Protein AF-A0A943JZQ9-F1 (afdb_monomer_lite)

Sequence (70 aa):
MFNEQQLLDELYIAQNNIIEEQNFIEILKVYCENTLEKSAELNKIYPFISMIDKSHKNILAKINDIISII

Secondary structure (DSSP, 8-state):
---HHHHHHHHHHHHHHHHHHHHHHHHHHHHHHH-SS--HHHHHHHHHHHHHHHHHHHHHHHHHHHHTT-

Foldseek 3Di:
DPDPVVVLVVLVVVLVVLVVVLVVLVVLLCCCVPPPDVDPVSVVCNVVSVVSNVVSVVVNVVSVVVNVVD

Radius of gyration: 16.24 Å; chains: 1; bounding box: 34×17×49 Å

Structure (mmCIF, N/CA/C/O backbone):
data_AF-A0A943JZQ9-F1
#
_entry.id   AF-A0A943JZQ9-F1
#
loop_
_atom_site.group_PDB
_atom_site.id
_atom_site.type_symbol
_atom_site.label_atom_id
_atom_site.label_alt_id
_atom_site.label_comp_id
_atom_site.label_asym_id
_atom_site.label_entity_id
_atom_site.label_seq_id
_atom_site.pdbx_PDB_ins_code
_atom_site.Cartn_x
_atom_site.Cartn_y
_atom_site.Cartn_z
_atom_site.occupancy
_atom_site.B_iso_or_equiv
_atom_site.auth_seq_id
_atom_site.auth_comp_id
_atom_site.auth_asym_id
_atom_site.auth_atom_id
_atom_site.pdbx_PDB_model_num
ATOM 1 N N . MET A 1 1 ? 15.438 11.835 -25.447 1.00 58.41 1 MET A N 1
ATOM 2 C CA . MET A 1 1 ? 15.110 10.411 -25.243 1.00 58.41 1 MET A CA 1
ATOM 3 C C . MET A 1 1 ? 15.004 10.202 -23.749 1.00 58.41 1 MET A C 1
ATOM 5 O O . MET A 1 1 ? 15.899 10.663 -23.053 1.00 58.41 1 MET A O 1
ATOM 9 N N . PHE A 1 2 ? 13.918 9.604 -23.261 1.00 63.50 2 PHE A N 1
ATOM 10 C CA . PHE A 1 2 ? 13.912 9.066 -21.900 1.00 63.50 2 PHE A CA 1
ATOM 11 C C . PHE A 1 2 ? 14.945 7.935 -21.848 1.00 63.50 2 PHE A C 1
ATOM 13 O O . PHE A 1 2 ? 14.988 7.120 -22.767 1.00 63.50 2 PHE A O 1
ATOM 20 N N . ASN A 1 3 ? 15.816 7.938 -20.841 1.00 87.19 3 ASN A N 1
ATOM 21 C CA . ASN A 1 3 ? 16.755 6.846 -20.612 1.00 87.19 3 ASN A CA 1
ATOM 22 C C . ASN A 1 3 ? 15.991 5.724 -19.895 1.00 87.19 3 ASN A C 1
ATOM 24 O O . ASN A 1 3 ? 15.471 5.959 -18.807 1.00 87.19 3 ASN A O 1
ATOM 28 N N . GLU A 1 4 ? 15.903 4.538 -20.499 1.00 89.19 4 GLU A N 1
ATOM 29 C CA . GLU A 1 4 ? 15.224 3.368 -19.913 1.00 89.19 4 GLU A CA 1
ATOM 30 C C . GLU A 1 4 ? 15.760 3.054 -18.514 1.00 89.19 4 GLU A C 1
ATOM 32 O O . GLU A 1 4 ? 14.976 2.802 -17.604 1.00 89.19 4 GLU A O 1
ATOM 37 N N . GLN A 1 5 ? 17.073 3.201 -18.303 1.00 91.19 5 GLN A N 1
ATOM 38 C CA . GLN A 1 5 ? 17.682 3.029 -16.984 1.00 91.19 5 GLN A CA 1
ATOM 39 C C . GLN A 1 5 ? 17.151 4.047 -15.967 1.00 91.19 5 GLN A C 1
ATOM 41 O O . GLN A 1 5 ? 16.852 3.688 -14.836 1.00 91.19 5 GLN A O 1
ATOM 46 N N . GLN A 1 6 ? 16.989 5.309 -16.374 1.00 93.19 6 GLN A N 1
ATOM 47 C CA . GLN A 1 6 ? 16.470 6.351 -15.487 1.00 93.19 6 GLN A CA 1
ATOM 48 C C . GLN A 1 6 ? 15.006 6.083 -15.112 1.00 93.19 6 GLN A C 1
ATOM 50 O O . GLN A 1 6 ? 14.629 6.261 -13.958 1.00 93.19 6 GLN A O 1
ATOM 55 N N . LEU A 1 7 ? 14.189 5.626 -16.067 1.00 92.44 7 LEU A N 1
ATOM 56 C CA . LEU A 1 7 ? 12.808 5.230 -15.792 1.00 92.44 7 LEU A CA 1
ATOM 57 C C . LEU A 1 7 ? 12.756 4.039 -14.825 1.00 92.44 7 LEU A C 1
ATOM 59 O O . LEU A 1 7 ? 11.955 4.041 -13.893 1.00 92.44 7 LEU A O 1
ATOM 63 N N . LEU A 1 8 ? 13.612 3.038 -15.035 1.00 95.06 8 LEU A N 1
ATOM 64 C CA . LEU A 1 8 ? 13.684 1.858 -14.181 1.00 95.06 8 LEU A CA 1
ATOM 65 C C . LEU A 1 8 ? 14.076 2.230 -12.741 1.00 95.06 8 LEU A C 1
ATOM 67 O O . LEU A 1 8 ? 13.441 1.770 -11.793 1.00 95.06 8 LEU A O 1
ATOM 71 N N . ASP A 1 9 ? 15.056 3.120 -12.578 1.00 95.25 9 ASP A N 1
ATOM 72 C CA . ASP A 1 9 ? 15.475 3.630 -11.270 1.00 95.25 9 ASP A CA 1
ATOM 73 C C . ASP A 1 9 ? 14.326 4.381 -10.564 1.00 95.25 9 ASP A C 1
ATOM 75 O O . ASP A 1 9 ? 14.055 4.140 -9.385 1.00 95.25 9 ASP A O 1
ATOM 79 N N . GLU A 1 10 ? 13.597 5.247 -11.279 1.00 95.44 10 GLU A N 1
ATOM 80 C CA . GLU A 1 10 ? 12.434 5.973 -10.742 1.00 95.44 10 GLU A CA 1
ATOM 81 C C . GLU A 1 10 ? 11.299 5.022 -10.318 1.00 95.44 10 GLU A C 1
ATOM 83 O O . GLU A 1 10 ? 10.681 5.219 -9.265 1.00 95.44 10 GLU A O 1
ATOM 88 N N . LEU A 1 11 ? 11.050 3.958 -11.089 1.00 96.31 11 LEU A N 1
ATOM 89 C CA . LEU A 1 11 ? 10.052 2.936 -10.764 1.00 96.31 11 LEU A CA 1
ATOM 90 C C . LEU A 1 11 ? 10.433 2.133 -9.518 1.00 96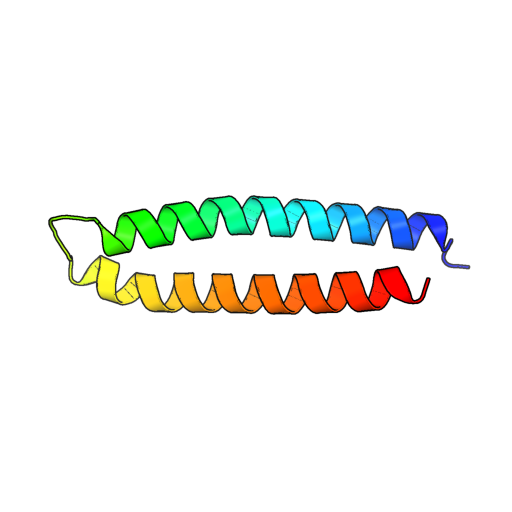.31 11 LEU A C 1
ATOM 92 O O . LEU A 1 11 ? 9.571 1.910 -8.667 1.00 96.31 11 LEU A O 1
ATOM 96 N N . TYR A 1 12 ? 11.703 1.747 -9.362 1.00 97.19 12 TYR A N 1
ATOM 97 C CA . TYR A 1 12 ? 12.170 1.073 -8.147 1.00 97.19 12 TYR A CA 1
ATOM 98 C C . TYR A 1 12 ? 12.085 1.977 -6.913 1.00 97.19 12 TYR A C 1
ATOM 100 O O . TYR A 1 12 ? 11.677 1.522 -5.845 1.00 97.19 12 TYR A O 1
ATOM 108 N N . ILE A 1 13 ? 12.412 3.267 -7.044 1.00 97.06 13 ILE A N 1
ATOM 109 C CA . ILE A 1 13 ? 12.241 4.236 -5.951 1.00 97.06 13 ILE A CA 1
ATOM 110 C C . ILE A 1 13 ? 10.764 4.329 -5.547 1.00 97.06 13 ILE A C 1
ATOM 112 O O . ILE A 1 13 ? 10.442 4.243 -4.361 1.00 97.06 13 ILE A O 1
ATOM 116 N N . ALA A 1 14 ? 9.855 4.456 -6.518 1.00 96.19 14 ALA A N 1
ATOM 117 C CA . ALA A 1 14 ? 8.420 4.505 -6.250 1.00 96.19 14 ALA A CA 1
ATOM 118 C C . ALA A 1 14 ? 7.909 3.210 -5.596 1.00 96.19 14 ALA A C 1
ATOM 120 O O . ALA A 1 14 ? 7.151 3.270 -4.628 1.00 96.19 14 ALA A O 1
ATOM 121 N N . GLN A 1 15 ? 8.354 2.048 -6.081 1.00 97.50 15 GLN A N 1
ATOM 122 C CA . GLN A 1 15 ? 8.020 0.743 -5.510 1.00 97.50 15 GLN A CA 1
ATOM 123 C C . GLN A 1 15 ? 8.440 0.655 -4.037 1.00 97.50 15 GLN A C 1
ATOM 125 O O . GLN A 1 15 ? 7.614 0.322 -3.189 1.00 97.50 15 GLN A O 1
ATOM 130 N N . ASN A 1 16 ? 9.692 1.001 -3.727 1.00 97.56 16 ASN A N 1
ATOM 131 C CA . ASN A 1 16 ? 10.225 0.952 -2.366 1.00 97.56 16 ASN A CA 1
ATOM 132 C C . ASN A 1 16 ? 9.467 1.892 -1.424 1.00 97.56 16 ASN A C 1
ATOM 134 O O . ASN A 1 16 ? 9.088 1.481 -0.331 1.00 97.56 16 ASN A O 1
ATOM 138 N N . ASN A 1 17 ? 9.174 3.120 -1.863 1.00 97.50 17 ASN A N 1
ATOM 139 C CA . ASN A 1 17 ? 8.408 4.070 -1.056 1.00 97.50 17 ASN A CA 1
ATOM 140 C C . ASN A 1 17 ? 7.010 3.530 -0.718 1.00 97.50 17 ASN A C 1
ATOM 142 O O . ASN A 1 17 ? 6.578 3.610 0.428 1.00 97.50 17 ASN A O 1
ATOM 146 N N . ILE A 1 18 ? 6.315 2.929 -1.688 1.00 96.88 18 ILE A N 1
ATOM 147 C CA . ILE A 1 18 ? 4.968 2.387 -1.459 1.00 96.88 18 ILE A CA 1
ATOM 148 C C . ILE A 1 18 ? 5.008 1.138 -0.564 1.00 96.88 18 ILE A C 1
ATOM 150 O O . ILE A 1 18 ? 4.090 0.941 0.233 1.00 96.88 18 ILE A O 1
ATOM 154 N N . ILE A 1 19 ? 6.053 0.307 -0.660 1.00 96.75 19 ILE A N 1
ATOM 155 C CA . ILE A 1 19 ? 6.267 -0.827 0.257 1.00 96.75 19 ILE A CA 1
ATOM 156 C C . ILE A 1 19 ? 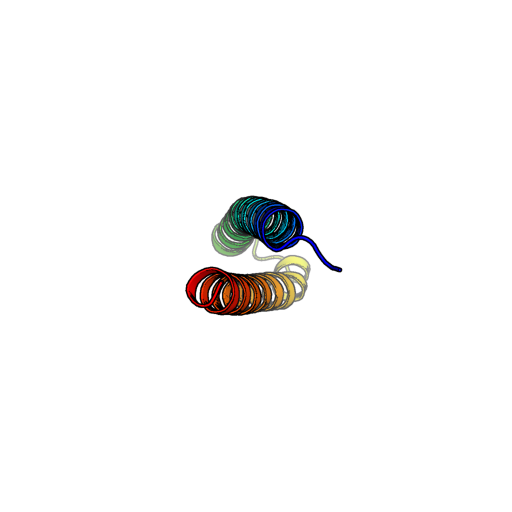6.447 -0.325 1.695 1.00 96.75 19 ILE A C 1
ATOM 158 O O . ILE A 1 19 ? 5.793 -0.833 2.605 1.00 96.75 19 ILE A O 1
ATOM 162 N N . GLU A 1 20 ? 7.271 0.703 1.907 1.00 96.81 20 GLU A N 1
ATOM 163 C CA . GLU A 1 20 ? 7.435 1.317 3.230 1.00 96.81 20 GLU A CA 1
ATOM 164 C C . GLU A 1 20 ? 6.104 1.867 3.759 1.00 96.81 20 GLU A C 1
ATOM 166 O O . GLU A 1 20 ? 5.712 1.583 4.891 1.00 96.81 20 GLU A O 1
ATOM 171 N N . GLU A 1 21 ? 5.338 2.577 2.928 1.00 96.00 21 GLU A N 1
ATOM 172 C CA . GLU A 1 21 ? 4.007 3.056 3.310 1.00 96.00 21 GLU A CA 1
ATOM 173 C C . GLU A 1 21 ? 3.038 1.910 3.651 1.00 96.00 21 GLU A C 1
ATOM 175 O O . GLU A 1 21 ? 2.246 2.040 4.587 1.00 96.00 21 GLU A O 1
ATOM 180 N N . GLN A 1 22 ? 3.097 0.773 2.945 1.00 95.69 22 GLN A N 1
ATOM 181 C CA . GLN A 1 22 ? 2.295 -0.409 3.282 1.00 95.69 22 GLN A CA 1
ATOM 182 C C . GLN A 1 22 ? 2.622 -0.952 4.670 1.00 95.69 22 GLN A C 1
ATOM 184 O O . GLN A 1 22 ? 1.691 -1.267 5.413 1.00 95.69 22 GLN A O 1
ATOM 189 N N . ASN A 1 23 ? 3.902 -0.994 5.049 1.00 94.81 23 ASN A N 1
ATOM 190 C CA . ASN A 1 23 ? 4.310 -1.422 6.387 1.00 94.81 23 ASN A CA 1
ATOM 191 C C . ASN A 1 23 ? 3.654 -0.540 7.466 1.00 94.81 23 ASN A C 1
ATOM 193 O O . ASN A 1 23 ? 3.106 -1.049 8.446 1.00 94.81 23 ASN A O 1
ATOM 197 N N . PHE A 1 24 ? 3.627 0.784 7.268 1.00 95.69 24 PHE A N 1
ATOM 198 C CA . PHE A 1 24 ? 2.944 1.705 8.186 1.00 95.69 24 PHE A CA 1
ATOM 199 C C . PHE A 1 24 ? 1.425 1.509 8.204 1.00 95.69 24 PHE A C 1
ATOM 201 O O . PHE A 1 24 ? 0.812 1.507 9.274 1.00 95.69 24 PHE A O 1
ATOM 208 N N . ILE A 1 25 ? 0.801 1.324 7.041 1.00 94.81 25 ILE A N 1
ATOM 209 C CA . ILE A 1 25 ? -0.642 1.075 6.936 1.00 94.81 25 ILE A CA 1
ATOM 210 C C . ILE A 1 25 ? -1.033 -0.224 7.647 1.00 94.81 25 ILE A C 1
ATOM 212 O O . ILE A 1 25 ? -2.060 -0.264 8.324 1.00 94.81 25 ILE A O 1
ATOM 216 N N . GLU A 1 26 ? -0.212 -1.267 7.559 1.00 91.94 26 GLU A N 1
ATOM 217 C CA . GLU A 1 26 ? -0.449 -2.533 8.247 1.00 91.94 26 GLU A CA 1
ATOM 218 C C . GLU A 1 26 ? -0.370 -2.379 9.772 1.00 91.94 26 GLU A C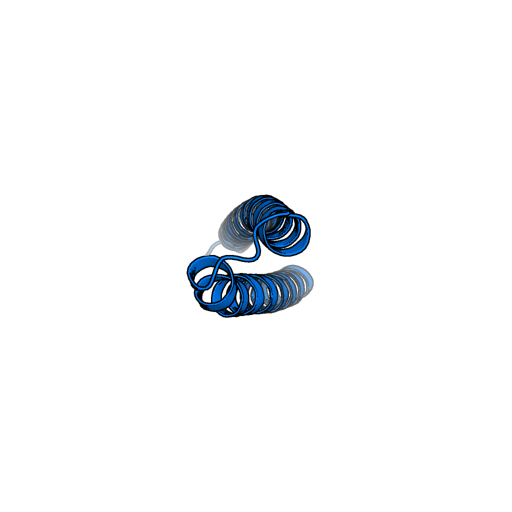 1
ATOM 220 O O . GLU A 1 26 ? -1.271 -2.839 10.477 1.00 91.94 26 GLU A O 1
ATOM 225 N N . ILE A 1 27 ? 0.604 -1.616 10.281 1.00 92.25 27 ILE A N 1
ATOM 226 C CA . ILE A 1 27 ? 0.672 -1.242 11.705 1.00 92.25 27 ILE A CA 1
ATOM 227 C C . ILE A 1 27 ? -0.611 -0.517 12.141 1.00 92.25 27 ILE A C 1
ATOM 229 O O . ILE A 1 27 ? -1.185 -0.837 13.185 1.00 92.25 27 ILE A O 1
ATOM 233 N N . LEU A 1 28 ? -1.100 0.435 11.339 1.00 91.06 28 LEU A N 1
ATOM 234 C CA . LEU A 1 28 ? -2.327 1.175 11.646 1.00 91.06 28 LEU A CA 1
ATOM 235 C C . LEU A 1 28 ? -3.571 0.278 11.641 1.00 91.06 28 LEU A C 1
ATOM 237 O O . LEU A 1 28 ? -4.437 0.442 12.503 1.00 91.06 28 LEU A O 1
ATOM 241 N N . LYS A 1 29 ? -3.666 -0.689 10.719 1.00 89.44 29 LYS A N 1
ATOM 242 C CA . LYS A 1 29 ? -4.760 -1.677 10.704 1.00 89.44 29 LYS A CA 1
ATOM 243 C C . LYS A 1 29 ? -4.749 -2.518 11.971 1.00 89.44 29 LYS A C 1
ATOM 245 O O . LYS A 1 29 ? -5.773 -2.595 12.643 1.00 89.44 29 LYS A O 1
ATOM 250 N N . VAL A 1 30 ? -3.586 -3.060 12.337 1.00 88.75 30 VAL A N 1
ATOM 251 C CA . VAL A 1 30 ? -3.406 -3.845 13.567 1.00 88.75 30 VAL A CA 1
ATOM 252 C C . VAL A 1 30 ? -3.802 -3.022 14.792 1.00 88.75 30 VAL A C 1
ATOM 254 O O . VAL A 1 30 ? -4.504 -3.531 15.664 1.00 88.75 30 VAL A O 1
ATOM 257 N N . TYR A 1 31 ? -3.417 -1.745 14.851 1.00 87.31 31 TYR A N 1
ATOM 258 C CA . TYR A 1 31 ? -3.808 -0.853 15.942 1.00 87.31 31 TYR A CA 1
ATOM 259 C C . TYR A 1 31 ? -5.329 -0.653 16.013 1.00 87.31 31 TYR A C 1
ATOM 261 O O . TYR A 1 31 ? -5.915 -0.758 17.090 1.00 87.31 31 TYR A O 1
ATOM 269 N N . CYS A 1 32 ? -5.986 -0.418 14.875 1.00 85.00 32 CYS A N 1
ATOM 270 C CA . CYS A 1 32 ? -7.442 -0.261 14.811 1.00 85.00 32 CYS A CA 1
ATOM 271 C C . CYS A 1 32 ? -8.199 -1.556 15.154 1.00 85.00 32 CYS A C 1
ATOM 273 O O . CYS A 1 32 ? -9.301 -1.502 15.694 1.00 85.00 32 CYS A O 1
ATOM 275 N N . GLU A 1 33 ? -7.632 -2.719 14.834 1.00 82.38 33 GLU A N 1
ATOM 276 C CA . GLU A 1 33 ? -8.261 -4.023 15.069 1.00 82.38 33 GLU A CA 1
ATOM 277 C C . GLU A 1 33 ? -8.104 -4.502 16.519 1.00 82.38 33 GLU A C 1
ATOM 279 O O . GLU A 1 33 ? -9.016 -5.141 17.049 1.00 82.38 33 GLU A O 1
ATOM 284 N N . ASN A 1 34 ? -6.981 -4.168 17.166 1.00 81.06 34 ASN A N 1
ATOM 285 C CA . ASN A 1 34 ? -6.612 -4.660 18.500 1.00 81.06 34 ASN A CA 1
ATOM 286 C C . ASN A 1 34 ? -6.782 -3.629 19.626 1.00 81.06 34 ASN A C 1
ATOM 288 O O . ASN A 1 34 ? -6.452 -3.913 20.779 1.00 81.06 34 ASN A O 1
ATOM 292 N N . THR A 1 35 ? -7.292 -2.433 19.334 1.00 74.06 35 THR A N 1
ATOM 293 C CA . THR A 1 35 ? -7.613 -1.454 20.377 1.00 74.06 35 THR A CA 1
ATOM 294 C C . THR A 1 35 ? -8.793 -1.957 21.216 1.00 74.06 35 THR A C 1
ATOM 296 O O . THR A 1 35 ? -9.884 -2.205 20.704 1.00 74.06 35 THR A O 1
ATOM 299 N N . LEU A 1 36 ? -8.571 -2.109 22.531 1.00 57.34 36 LEU A N 1
ATOM 300 C CA . LEU A 1 36 ? -9.598 -2.507 23.513 1.00 57.34 36 LEU A CA 1
ATOM 301 C C . LEU A 1 36 ? -10.788 -1.531 23.529 1.00 57.34 36 LEU A C 1
ATOM 303 O O . LEU A 1 36 ? -11.917 -1.915 23.828 1.00 57.34 36 LEU A O 1
ATOM 307 N N . GLU A 1 37 ? -10.534 -0.281 23.148 1.00 61.22 37 GLU A N 1
ATOM 308 C CA . GLU A 1 37 ? -11.527 0.755 22.917 1.00 61.22 37 GLU A CA 1
ATOM 309 C C . GLU A 1 37 ? -11.756 0.899 21.408 1.00 61.22 37 GLU A C 1
ATOM 311 O O . GLU A 1 37 ? -11.092 1.691 20.740 1.00 61.22 37 GLU A O 1
ATOM 316 N N . LYS A 1 38 ? -12.707 0.145 20.842 1.00 64.31 38 LYS A N 1
ATOM 317 C CA . LYS A 1 38 ? -13.224 0.414 19.488 1.00 64.31 38 LYS A CA 1
ATOM 318 C C . LYS A 1 38 ? -13.994 1.735 19.495 1.00 64.31 38 LYS A C 1
ATOM 320 O O . LYS A 1 38 ? -15.225 1.745 19.539 1.00 64.31 38 LYS A O 1
ATOM 325 N N . SER A 1 39 ? -13.269 2.849 19.512 1.00 76.75 39 SER A N 1
ATOM 326 C CA . SER A 1 39 ? -13.865 4.178 19.519 1.00 76.75 39 SER A CA 1
ATOM 327 C C . SER A 1 39 ? -14.647 4.417 18.225 1.00 76.75 39 SER A C 1
ATOM 329 O O . SER A 1 39 ? -14.339 3.868 17.158 1.00 76.75 39 SER A O 1
ATOM 331 N N . ALA A 1 40 ? -15.694 5.238 18.304 1.00 81.56 40 ALA A N 1
ATOM 332 C CA . ALA A 1 40 ? -16.488 5.606 17.134 1.00 81.56 40 ALA A CA 1
ATOM 333 C C . ALA A 1 40 ? -15.624 6.298 16.063 1.00 81.56 40 ALA A C 1
ATOM 335 O O . ALA A 1 40 ? -15.916 6.212 14.873 1.00 81.56 40 ALA A O 1
ATOM 336 N N . GLU A 1 41 ? -14.549 6.961 16.482 1.00 82.44 41 GLU A N 1
ATOM 337 C CA . GLU A 1 41 ? -13.543 7.605 15.647 1.00 82.44 41 GLU A CA 1
ATOM 338 C C . GLU A 1 41 ? -12.705 6.581 14.876 1.00 82.44 41 GLU A C 1
ATOM 340 O O . GLU A 1 41 ? -12.554 6.717 13.663 1.00 82.44 41 GLU A O 1
ATOM 345 N N . LEU A 1 42 ? -12.223 5.518 15.530 1.00 82.25 42 LEU A N 1
ATOM 346 C CA . LEU A 1 42 ? -11.457 4.462 14.857 1.00 82.25 42 LEU A CA 1
ATOM 347 C C . LEU A 1 42 ? -12.302 3.746 13.800 1.00 82.25 42 LEU A C 1
ATOM 349 O O . LEU A 1 42 ? -11.830 3.519 12.687 1.00 82.25 42 LEU A O 1
ATOM 353 N N . ASN A 1 43 ? -13.583 3.500 14.087 1.00 82.19 43 ASN A N 1
ATOM 354 C CA . ASN A 1 43 ? -14.516 2.929 13.111 1.00 82.19 43 ASN A CA 1
ATOM 355 C C . ASN A 1 43 ? -14.747 3.839 11.890 1.00 82.19 43 ASN A C 1
ATOM 357 O O . ASN A 1 43 ? -15.064 3.341 10.811 1.00 82.19 43 ASN A O 1
ATOM 361 N N . LYS A 1 44 ? -14.577 5.162 12.031 1.00 87.31 44 LYS A N 1
ATOM 362 C CA . LYS A 1 44 ? -14.632 6.105 10.900 1.00 87.31 44 LYS A CA 1
ATOM 363 C C . LYS A 1 44 ? -13.339 6.101 10.089 1.00 87.31 44 LYS A C 1
ATOM 365 O O . LYS A 1 44 ? -13.403 6.287 8.881 1.00 87.31 44 LYS A O 1
ATOM 370 N N . ILE A 1 45 ? -12.187 5.905 10.732 1.00 87.94 45 ILE A N 1
ATOM 371 C CA . ILE A 1 45 ? -10.864 5.978 10.091 1.00 87.94 45 ILE A CA 1
ATOM 372 C C . ILE A 1 45 ? -10.491 4.654 9.407 1.00 87.94 45 ILE A C 1
ATOM 374 O O . ILE A 1 45 ? -9.920 4.665 8.316 1.00 87.94 45 ILE A O 1
ATOM 378 N N . TYR A 1 46 ? -10.854 3.512 9.996 1.00 89.44 46 TYR A N 1
ATOM 379 C CA . TYR A 1 46 ? -10.489 2.185 9.493 1.00 89.44 46 TYR A CA 1
ATOM 380 C C . TYR A 1 46 ? -10.849 1.936 8.013 1.00 89.44 46 TYR A C 1
ATOM 382 O O . TYR A 1 46 ? -9.991 1.440 7.278 1.00 89.44 46 TYR A O 1
ATOM 390 N N . PRO A 1 47 ? -12.039 2.329 7.504 1.00 91.88 47 PRO A N 1
ATOM 391 C CA . PRO A 1 47 ? -12.352 2.200 6.082 1.00 91.88 47 PRO A CA 1
ATOM 392 C C . PRO A 1 47 ? -11.360 2.935 5.173 1.00 91.88 47 PRO A C 1
ATOM 394 O O . PRO A 1 47 ? -10.986 2.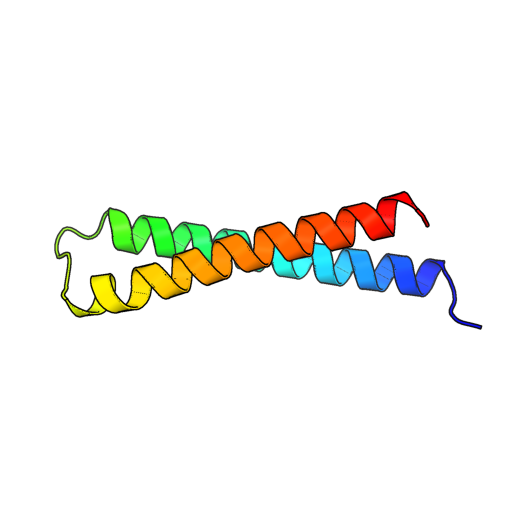401 4.131 1.00 91.88 47 PRO A O 1
ATOM 397 N N . PHE A 1 48 ? -10.881 4.118 5.574 1.00 93.44 48 PHE A N 1
ATOM 398 C CA . PHE A 1 48 ? -9.888 4.868 4.801 1.00 93.44 48 PHE A CA 1
ATOM 399 C C . PHE A 1 48 ? -8.538 4.156 4.789 1.00 93.44 48 PHE A C 1
ATOM 401 O O . PHE A 1 48 ? -7.943 4.013 3.724 1.00 93.44 48 PHE A O 1
ATOM 408 N N . ILE A 1 49 ? -8.093 3.634 5.935 1.00 92.94 49 ILE A N 1
ATOM 409 C CA . ILE A 1 49 ? -6.860 2.837 6.022 1.00 92.94 49 ILE A CA 1
ATOM 410 C C . ILE A 1 49 ? -6.960 1.612 5.098 1.00 92.94 49 ILE A C 1
ATOM 412 O O . ILE A 1 49 ? -6.043 1.337 4.325 1.00 92.94 49 ILE A O 1
ATOM 416 N N . SER A 1 50 ? -8.100 0.913 5.102 1.00 91.88 50 SER A N 1
ATOM 417 C CA . SER A 1 50 ? -8.326 -0.228 4.209 1.00 91.88 50 SER A CA 1
ATOM 418 C C . SER A 1 50 ? -8.376 0.165 2.727 1.00 91.88 50 SER A C 1
ATOM 420 O O . SER A 1 50 ? -7.944 -0.618 1.877 1.00 91.88 50 SER A O 1
ATOM 422 N N . MET A 1 51 ? -8.911 1.342 2.390 1.00 95.38 51 MET A N 1
ATOM 423 C CA . MET A 1 51 ? -8.899 1.858 1.017 1.00 95.38 51 MET A CA 1
ATOM 424 C C . MET A 1 51 ? -7.477 2.183 0.553 1.00 95.38 51 MET A C 1
ATOM 426 O O . MET A 1 51 ? -7.127 1.853 -0.581 1.00 95.38 51 MET A O 1
ATOM 430 N N . ILE A 1 52 ? -6.659 2.780 1.425 1.00 95.25 52 ILE A N 1
ATOM 431 C CA . ILE A 1 52 ? -5.252 3.093 1.150 1.00 95.25 52 ILE A CA 1
ATOM 432 C C . ILE A 1 52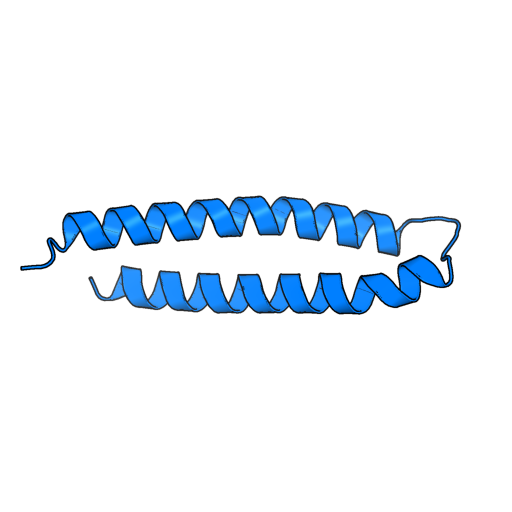 ? -4.453 1.800 0.937 1.00 95.25 52 ILE A C 1
ATOM 434 O O . ILE A 1 52 ? -3.807 1.669 -0.099 1.00 95.25 52 ILE A O 1
ATOM 438 N N . ASP A 1 53 ? -4.595 0.802 1.822 1.00 94.50 53 ASP A N 1
ATOM 439 C CA . ASP A 1 53 ? -3.972 -0.530 1.681 1.00 94.50 53 ASP A CA 1
ATOM 440 C C . ASP A 1 53 ? -4.253 -1.140 0.296 1.00 94.50 53 ASP A C 1
ATOM 442 O O . ASP A 1 53 ? -3.345 -1.520 -0.449 1.00 94.50 53 ASP A O 1
ATOM 446 N N . LYS A 1 54 ? -5.532 -1.158 -0.105 1.00 95.94 54 LYS A N 1
ATOM 447 C CA . LYS A 1 54 ? -5.944 -1.667 -1.419 1.00 95.94 54 LYS A CA 1
ATOM 448 C C . LYS A 1 54 ? -5.360 -0.844 -2.571 1.00 95.94 54 LYS A C 1
ATOM 450 O O . LYS A 1 54 ? -4.942 -1.418 -3.575 1.00 95.94 54 LYS A O 1
ATOM 455 N N . SER A 1 55 ? -5.343 0.482 -2.446 1.00 96.69 55 SER A N 1
ATOM 456 C CA . SER A 1 55 ? -4.771 1.373 -3.458 1.00 96.69 55 SER A CA 1
ATOM 457 C C . SER A 1 55 ? -3.280 1.098 -3.654 1.00 96.69 55 SER A C 1
ATOM 459 O O . SER A 1 55 ? -2.841 0.902 -4.785 1.00 96.69 55 SER A O 1
ATOM 461 N N . HIS A 1 56 ? -2.520 0.972 -2.563 1.00 96.75 56 HIS A N 1
ATOM 462 C CA . HIS A 1 56 ? -1.083 0.701 -2.609 1.00 96.75 56 HIS A CA 1
ATOM 463 C C . HIS A 1 56 ? -0.797 -0.648 -3.272 1.00 96.75 56 HIS A C 1
ATOM 465 O O . HIS A 1 56 ? 0.042 -0.719 -4.165 1.00 96.75 56 HIS A O 1
ATOM 471 N N . LYS A 1 57 ? -1.556 -1.700 -2.926 1.00 95.62 57 LYS A N 1
ATOM 472 C CA . LYS A 1 57 ? -1.434 -3.024 -3.569 1.00 95.62 57 LYS A CA 1
ATOM 473 C C . LYS A 1 57 ? -1.659 -2.952 -5.078 1.00 95.62 57 LYS A C 1
ATOM 475 O O . LYS A 1 57 ? -0.904 -3.547 -5.843 1.00 95.62 57 LYS A O 1
ATOM 480 N N . ASN A 1 58 ? -2.658 -2.184 -5.512 1.00 97.38 58 ASN A N 1
ATOM 481 C CA . ASN A 1 58 ? -2.934 -1.989 -6.934 1.00 97.38 58 ASN A CA 1
ATOM 482 C C . ASN A 1 58 ? -1.828 -1.199 -7.647 1.00 97.38 58 ASN A C 1
ATOM 484 O O . ASN A 1 58 ? -1.524 -1.494 -8.800 1.00 97.38 58 ASN A O 1
ATOM 488 N N . ILE A 1 59 ? -1.249 -0.184 -6.999 1.00 96.50 59 ILE A N 1
ATOM 489 C CA . ILE A 1 59 ? -0.157 0.602 -7.587 1.00 96.50 59 ILE A CA 1
ATOM 490 C C . ILE A 1 59 ? 1.107 -0.253 -7.697 1.00 96.50 59 ILE A C 1
ATOM 492 O O . ILE A 1 59 ? 1.708 -0.278 -8.765 1.00 96.50 59 ILE A O 1
ATOM 496 N N . LEU A 1 60 ? 1.464 -1.010 -6.654 1.00 96.81 60 LEU A N 1
ATOM 497 C CA . LEU A 1 60 ? 2.602 -1.933 -6.693 1.00 96.81 60 LEU A CA 1
ATOM 498 C C . LEU A 1 60 ? 2.457 -2.970 -7.805 1.00 96.81 60 LEU A C 1
ATOM 500 O O . LEU A 1 60 ? 3.412 -3.195 -8.539 1.00 96.81 60 LEU A O 1
ATOM 504 N N . ALA A 1 61 ? 1.266 -3.552 -7.979 1.00 96.81 61 ALA A N 1
ATOM 505 C CA . ALA A 1 61 ? 1.008 -4.475 -9.083 1.00 96.81 61 ALA A CA 1
ATOM 506 C C . ALA A 1 61 ? 1.287 -3.818 -10.445 1.00 96.81 61 ALA A C 1
ATOM 508 O O . ALA A 1 61 ? 2.023 -4.372 -11.252 1.00 96.81 61 ALA A O 1
ATOM 509 N N . LYS A 1 62 ? 0.798 -2.591 -10.663 1.00 97.00 62 LYS A N 1
ATOM 510 C CA . LYS A 1 62 ? 1.054 -1.849 -11.907 1.00 97.00 62 LYS A CA 1
ATOM 511 C C . LYS A 1 62 ? 2.529 -1.505 -12.104 1.00 97.00 62 LYS A C 1
ATOM 513 O O . LYS A 1 62 ? 3.010 -1.575 -13.228 1.00 97.00 62 LYS A O 1
ATOM 518 N N . ILE A 1 63 ? 3.241 -1.116 -11.045 1.00 96.12 63 ILE A N 1
ATOM 519 C CA . ILE A 1 63 ? 4.683 -0.846 -11.121 1.00 96.12 63 ILE A CA 1
ATOM 520 C C . ILE A 1 63 ? 5.430 -2.127 -11.506 1.00 96.12 63 ILE A C 1
ATOM 522 O O . ILE A 1 63 ? 6.266 -2.086 -12.402 1.00 96.12 63 ILE A O 1
ATOM 526 N N . ASN A 1 64 ? 5.082 -3.263 -10.900 1.00 95.56 64 ASN A N 1
ATOM 527 C CA . ASN A 1 64 ? 5.670 -4.562 -11.230 1.00 95.56 64 ASN A CA 1
ATOM 528 C C . ASN A 1 64 ? 5.406 -4.956 -12.686 1.00 95.56 64 ASN A C 1
ATOM 530 O O . ASN A 1 64 ? 6.324 -5.413 -13.363 1.00 95.56 64 ASN A O 1
ATOM 534 N N . ASP A 1 65 ? 4.182 -4.739 -13.176 1.00 96.81 65 ASP A N 1
ATOM 535 C CA . ASP A 1 65 ? 3.830 -5.005 -14.571 1.00 96.81 65 ASP A CA 1
ATOM 536 C C . ASP A 1 65 ? 4.696 -4.160 -15.519 1.00 96.81 65 ASP A C 1
ATOM 538 O O . ASP A 1 65 ? 5.230 -4.689 -16.490 1.00 96.81 65 ASP A O 1
ATOM 542 N N . ILE A 1 66 ? 4.896 -2.871 -15.213 1.00 94.62 66 ILE A N 1
ATOM 543 C CA . ILE A 1 66 ? 5.732 -1.965 -16.019 1.00 94.62 66 ILE A CA 1
ATOM 544 C C . ILE A 1 66 ? 7.207 -2.379 -15.969 1.00 94.62 66 ILE A C 1
ATOM 546 O O . ILE A 1 66 ? 7.845 -2.457 -17.012 1.00 94.62 66 ILE A O 1
ATOM 550 N N . ILE A 1 67 ? 7.751 -2.670 -14.785 1.00 93.81 67 ILE A N 1
ATOM 551 C CA . ILE A 1 67 ? 9.141 -3.128 -14.636 1.00 93.81 67 ILE A CA 1
ATOM 552 C C . I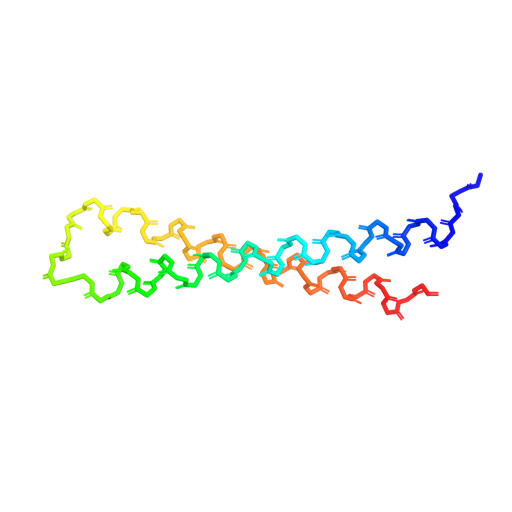LE A 1 67 ? 9.373 -4.420 -15.430 1.00 93.81 67 ILE A C 1
ATOM 554 O O . ILE A 1 67 ? 10.437 -4.594 -16.003 1.00 93.81 67 ILE A O 1
ATOM 558 N N . SER A 1 68 ? 8.384 -5.317 -15.497 1.00 93.44 68 SER A N 1
ATOM 559 C CA . SER A 1 68 ? 8.529 -6.608 -16.183 1.00 93.44 68 SER A CA 1
ATOM 560 C C . SER A 1 68 ? 8.628 -6.520 -17.712 1.00 93.44 68 SER A C 1
ATOM 562 O O . SER A 1 68 ? 9.023 -7.498 -18.347 1.00 93.44 68 SER A O 1
ATOM 564 N N . ILE A 1 69 ? 8.237 -5.382 -18.298 1.00 92.69 69 ILE A N 1
ATOM 565 C CA . ILE A 1 69 ? 8.220 -5.156 -19.752 1.00 92.69 69 ILE A CA 1
ATOM 566 C C . ILE A 1 69 ? 9.320 -4.202 -20.242 1.00 92.69 69 ILE A C 1
ATOM 568 O O . ILE A 1 69 ? 9.404 -3.981 -21.452 1.00 92.69 69 ILE A O 1
ATOM 572 N N . ILE A 1 70 ? 10.108 -3.627 -19.326 1.00 86.94 70 ILE A N 1
ATOM 573 C CA . ILE A 1 70 ? 11.327 -2.850 -19.614 1.00 86.94 70 ILE A CA 1
ATOM 574 C C . ILE A 1 70 ? 12.509 -3.820 -19.629 1.00 86.94 70 ILE A C 1
ATOM 576 O O . ILE A 1 70 ? 13.272 -3.788 -20.618 1.00 86.94 70 ILE A O 1
#

pLDDT: mean 89.98, std 9.67, range [57.34, 97.56]